Protein AF-A0A1G8R7P5-F1 (afdb_monomer_lite)

Structure (mmCIF, N/CA/C/O backbone):
data_AF-A0A1G8R7P5-F1
#
_entry.id   AF-A0A1G8R7P5-F1
#
loop_
_atom_site.group_PDB
_atom_site.id
_atom_site.type_symbol
_atom_site.label_atom_id
_atom_site.label_alt_id
_atom_site.label_comp_id
_atom_site.label_asym_id
_atom_site.label_entity_id
_atom_site.label_seq_id
_atom_site.pdbx_PDB_ins_code
_atom_site.Cartn_x
_atom_site.Cartn_y
_atom_site.Cartn_z
_atom_site.occupancy
_atom_site.B_iso_or_equiv
_atom_site.auth_seq_id
_atom_site.auth_comp_id
_atom_site.auth_asym_id
_atom_site.auth_atom_id
_atom_site.pdbx_PDB_model_num
ATOM 1 N N . MET A 1 1 ? 8.419 -18.478 -35.080 1.00 43.94 1 MET A N 1
ATOM 2 C CA . MET A 1 1 ? 9.257 -18.254 -33.880 1.00 43.94 1 MET A CA 1
ATOM 3 C C . MET A 1 1 ? 9.118 -16.805 -33.381 1.00 43.94 1 MET A C 1
ATOM 5 O O . MET A 1 1 ? 10.092 -16.079 -33.347 1.00 43.94 1 MET A O 1
ATOM 9 N N . TRP A 1 2 ? 7.896 -16.367 -33.039 1.00 34.97 2 TRP A N 1
ATOM 10 C CA . TRP A 1 2 ? 7.607 -15.015 -32.499 1.00 34.97 2 TRP A CA 1
ATOM 11 C C . TRP A 1 2 ? 6.614 -15.032 -31.320 1.00 34.97 2 TRP A C 1
ATOM 13 O O . TRP A 1 2 ? 6.435 -14.028 -30.645 1.00 34.97 2 TRP A O 1
ATOM 23 N N . ILE A 1 3 ? 5.989 -16.179 -31.036 1.00 50.22 3 ILE A N 1
ATOM 24 C CA . ILE A 1 3 ? 4.919 -16.296 -30.032 1.00 50.22 3 ILE A CA 1
ATOM 25 C C . ILE A 1 3 ? 5.482 -16.512 -28.615 1.00 50.22 3 ILE A C 1
ATOM 27 O O . ILE A 1 3 ? 4.881 -16.089 -27.639 1.00 50.22 3 ILE A O 1
ATOM 31 N N . ILE A 1 4 ? 6.674 -17.097 -28.484 1.00 51.44 4 ILE A N 1
ATOM 32 C CA . ILE A 1 4 ? 7.208 -17.591 -27.201 1.00 51.44 4 ILE A CA 1
ATOM 33 C C . ILE A 1 4 ? 7.641 -16.444 -26.260 1.00 51.44 4 ILE A C 1
ATOM 35 O O . ILE A 1 4 ? 7.527 -16.567 -25.043 1.00 51.44 4 ILE A O 1
ATOM 39 N N . ASN A 1 5 ? 8.065 -15.296 -26.804 1.00 52.28 5 ASN A N 1
ATOM 40 C CA . ASN A 1 5 ? 8.542 -14.159 -26.001 1.00 52.28 5 ASN A CA 1
ATOM 41 C C . ASN A 1 5 ? 7.426 -13.437 -25.223 1.00 52.28 5 ASN A C 1
ATOM 43 O O . ASN A 1 5 ? 7.665 -12.955 -24.119 1.00 52.28 5 ASN A O 1
ATOM 47 N N . LEU A 1 6 ? 6.200 -13.401 -25.756 1.00 50.31 6 LEU A N 1
ATOM 48 C CA . LEU A 1 6 ? 5.052 -12.792 -25.071 1.00 50.31 6 LEU A CA 1
ATOM 49 C C . LEU A 1 6 ? 4.631 -13.603 -23.843 1.00 50.31 6 LEU A C 1
ATOM 51 O O . LEU A 1 6 ? 4.335 -13.031 -22.802 1.00 50.31 6 LEU A O 1
ATOM 55 N N . TYR A 1 7 ? 4.667 -14.931 -23.941 1.00 51.44 7 TYR A N 1
ATOM 56 C CA . TYR A 1 7 ? 4.380 -15.807 -22.810 1.00 51.44 7 TYR A CA 1
ATOM 57 C C . TYR A 1 7 ? 5.490 -15.746 -21.760 1.00 51.44 7 TYR A C 1
ATOM 59 O O . TYR A 1 7 ? 5.197 -15.617 -20.578 1.00 51.44 7 TYR A O 1
ATOM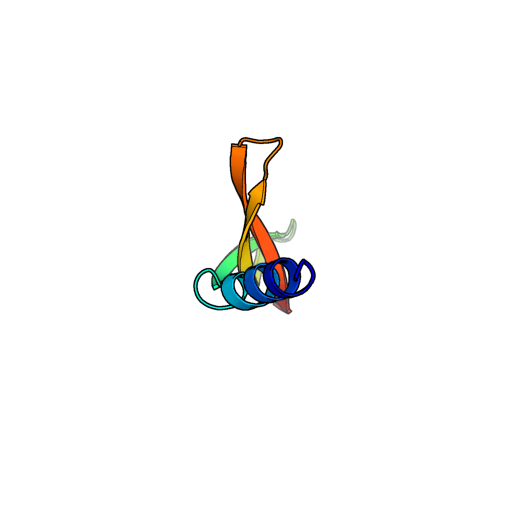 67 N N . PHE A 1 8 ? 6.761 -15.761 -22.172 1.00 43.53 8 PHE A N 1
ATOM 68 C CA . PHE A 1 8 ? 7.886 -15.703 -21.236 1.00 43.53 8 PHE A CA 1
ATOM 69 C C . PHE A 1 8 ? 7.882 -14.414 -20.402 1.00 43.53 8 PHE A C 1
ATOM 71 O O . PHE A 1 8 ? 8.007 -14.485 -19.184 1.00 43.53 8 PHE A O 1
ATOM 78 N N . GLN A 1 9 ? 7.614 -13.258 -21.020 1.00 44.94 9 GLN A N 1
ATOM 79 C CA . GLN A 1 9 ? 7.504 -11.987 -20.298 1.00 44.94 9 GLN A CA 1
ATOM 80 C C . GLN A 1 9 ? 6.302 -11.938 -19.339 1.00 44.94 9 GLN A C 1
ATOM 82 O O . GLN A 1 9 ? 6.384 -11.286 -18.299 1.00 44.94 9 GLN A O 1
ATOM 87 N N . VAL A 1 10 ? 5.214 -12.652 -19.654 1.00 48.09 10 VAL A N 1
ATOM 88 C CA . VAL A 1 10 ? 4.044 -12.806 -18.774 1.00 48.09 10 VAL A CA 1
ATOM 89 C C . VAL A 1 10 ? 4.316 -13.787 -17.627 1.00 48.09 10 VAL A C 1
ATOM 91 O O . VAL A 1 10 ? 3.796 -13.579 -16.544 1.00 48.09 10 VAL A O 1
ATOM 94 N N . TYR A 1 11 ? 5.140 -14.826 -17.793 1.00 50.12 11 TYR A N 1
ATOM 95 C CA . TYR A 1 11 ? 5.443 -15.762 -16.697 1.00 50.12 11 TYR A CA 1
ATOM 96 C C . TYR A 1 11 ? 6.550 -15.254 -15.764 1.00 50.12 11 TYR A C 1
ATOM 98 O O . TYR A 1 11 ? 6.461 -15.439 -14.551 1.00 50.12 11 TYR A O 1
ATOM 106 N N . THR A 1 12 ? 7.563 -14.548 -16.278 1.00 47.44 12 THR A N 1
ATOM 107 C CA . THR A 1 12 ? 8.631 -13.979 -15.437 1.00 47.44 12 THR A CA 1
ATOM 108 C C . THR A 1 12 ? 8.182 -12.760 -14.627 1.00 47.44 12 THR A C 1
ATOM 110 O O . THR A 1 12 ? 8.898 -12.340 -13.721 1.00 47.44 12 THR A O 1
ATOM 113 N N . CYS A 1 13 ? 7.013 -12.176 -14.918 1.00 46.84 13 CYS A N 1
ATOM 114 C CA . CYS A 1 13 ? 6.492 -11.020 -14.185 1.00 46.84 13 CYS A CA 1
ATOM 115 C C . CYS A 1 13 ? 5.622 -11.370 -12.965 1.00 46.84 13 CYS A C 1
ATOM 117 O O . CYS A 1 13 ? 5.124 -10.445 -12.322 1.00 46.84 13 CYS A O 1
ATOM 119 N N . TYR A 1 14 ? 5.417 -12.654 -12.636 1.00 53.00 14 TYR A N 1
ATOM 120 C CA . TYR A 1 14 ? 4.434 -13.027 -11.611 1.00 53.00 14 TYR A CA 1
ATOM 121 C C . TYR A 1 14 ? 4.934 -13.157 -10.165 1.00 53.00 14 TYR A C 1
ATOM 123 O O . TYR A 1 14 ? 4.118 -12.911 -9.286 1.00 53.00 14 TYR A O 1
ATOM 131 N N . ASP A 1 15 ? 6.207 -13.440 -9.853 1.00 55.19 15 ASP A N 1
ATOM 132 C CA . ASP A 1 15 ? 6.472 -14.003 -8.504 1.00 55.19 15 ASP A CA 1
ATOM 133 C C . ASP A 1 15 ? 7.648 -13.470 -7.664 1.00 55.19 15 ASP A C 1
ATOM 135 O O . ASP A 1 15 ? 8.036 -14.098 -6.686 1.00 55.19 15 ASP A O 1
ATOM 139 N N . ILE A 1 16 ? 8.210 -12.286 -7.944 1.00 56.97 16 ILE A N 1
ATOM 140 C CA . ILE A 1 16 ? 9.293 -11.734 -7.080 1.00 5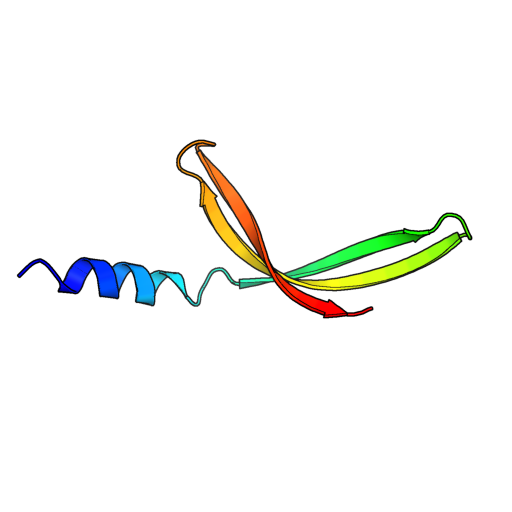6.97 16 ILE A CA 1
ATOM 141 C C . ILE A 1 16 ? 9.074 -10.266 -6.661 1.00 56.97 16 ILE A C 1
ATOM 143 O O . ILE A 1 16 ? 9.943 -9.637 -6.066 1.00 56.97 16 ILE A O 1
ATOM 147 N N . GLY A 1 17 ? 7.894 -9.701 -6.944 1.00 74.12 17 GLY A N 1
ATOM 148 C CA . GLY A 1 17 ? 7.578 -8.284 -6.692 1.00 74.12 17 GLY A CA 1
ATOM 149 C C . GLY A 1 17 ? 6.328 -8.027 -5.850 1.00 74.12 17 GLY A C 1
ATOM 150 O O . GLY A 1 17 ? 5.864 -6.887 -5.802 1.00 74.12 17 GLY A O 1
ATOM 151 N N . MET A 1 18 ? 5.756 -9.066 -5.236 1.00 87.69 18 MET A N 1
ATOM 152 C CA . MET A 1 18 ? 4.542 -8.986 -4.419 1.00 87.69 18 MET A CA 1
ATOM 153 C C . MET A 1 18 ? 4.898 -8.664 -2.968 1.00 87.69 18 MET A C 1
ATOM 155 O O . MET A 1 18 ? 5.794 -9.273 -2.390 1.00 87.69 18 MET A O 1
ATOM 159 N N . TYR A 1 19 ? 4.179 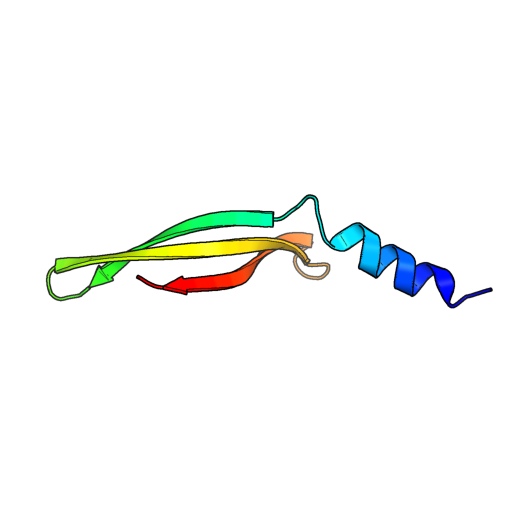-7.736 -2.348 1.00 88.56 19 TYR A N 1
ATOM 160 C CA . TYR A 1 19 ? 4.356 -7.394 -0.942 1.00 88.56 19 TYR A CA 1
ATOM 161 C C . TYR A 1 19 ? 3.026 -7.026 -0.289 1.00 88.56 19 TYR A C 1
ATOM 163 O O . TYR A 1 19 ? 2.082 -6.555 -0.929 1.00 88.56 19 TYR A O 1
ATOM 171 N N . LEU A 1 20 ? 2.958 -7.229 1.025 1.00 89.38 20 LEU A N 1
ATOM 172 C CA . LEU A 1 20 ? 1.827 -6.780 1.824 1.00 89.38 20 LEU A CA 1
ATOM 173 C C . LEU A 1 20 ? 2.040 -5.327 2.245 1.00 89.38 20 LEU A C 1
ATOM 175 O O . LEU A 1 20 ? 3.069 -4.980 2.823 1.00 89.38 20 LEU A O 1
ATOM 179 N N . ARG A 1 21 ? 1.038 -4.480 2.004 1.00 89.69 21 ARG A N 1
ATOM 180 C CA . ARG A 1 21 ? 0.994 -3.111 2.524 1.00 89.69 21 ARG A CA 1
ATOM 181 C C . ARG A 1 21 ? -0.149 -2.949 3.512 1.00 89.69 21 ARG A C 1
ATOM 183 O O . ARG A 1 21 ? -1.253 -3.455 3.306 1.00 89.69 21 ARG A O 1
ATOM 190 N N . LYS A 1 22 ? 0.124 -2.207 4.581 1.00 92.00 22 LYS A N 1
ATOM 191 C CA . LYS A 1 22 ? -0.849 -1.863 5.616 1.00 92.00 22 LYS A CA 1
ATOM 192 C C . LYS A 1 22 ? -1.210 -0.391 5.481 1.00 92.00 22 LYS A C 1
ATOM 194 O O . LY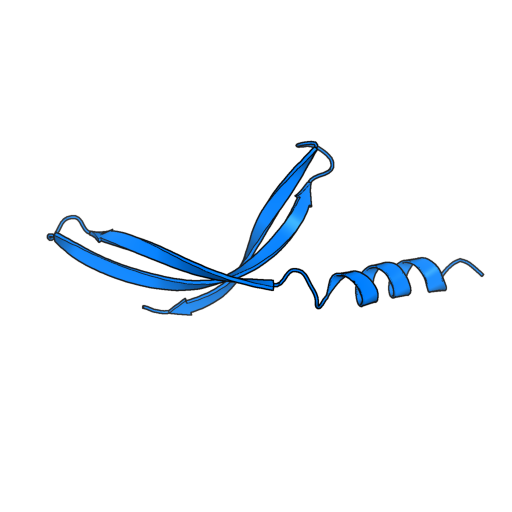S A 1 22 ? -0.331 0.461 5.563 1.00 92.00 22 LYS A O 1
ATOM 199 N N . VAL A 1 23 ? -2.491 -0.095 5.284 1.00 90.88 23 VAL A N 1
ATOM 200 C CA . VAL A 1 23 ? -2.994 1.279 5.151 1.00 90.88 23 VAL A CA 1
ATOM 201 C C . VAL A 1 23 ? -3.933 1.566 6.308 1.00 90.88 23 VAL A C 1
ATOM 203 O O . VAL A 1 23 ? -4.882 0.820 6.530 1.00 90.88 23 VAL A O 1
ATOM 206 N N . LYS A 1 24 ? -3.679 2.647 7.044 1.00 91.75 24 LYS A N 1
ATOM 207 C CA . LYS A 1 24 ? -4.559 3.107 8.119 1.00 91.75 24 LYS A CA 1
ATOM 208 C C . LYS A 1 24 ? -5.385 4.284 7.622 1.00 91.75 24 LYS A C 1
ATOM 210 O O . LYS A 1 24 ? -4.845 5.200 7.007 1.00 91.75 24 LYS A O 1
ATOM 215 N N . ARG A 1 25 ? -6.683 4.260 7.901 1.00 89.25 25 ARG A N 1
ATOM 216 C CA . ARG A 1 25 ? -7.600 5.371 7.658 1.00 89.25 25 ARG A CA 1
ATOM 217 C C . ARG A 1 25 ? -8.265 5.752 8.971 1.00 89.25 25 ARG A C 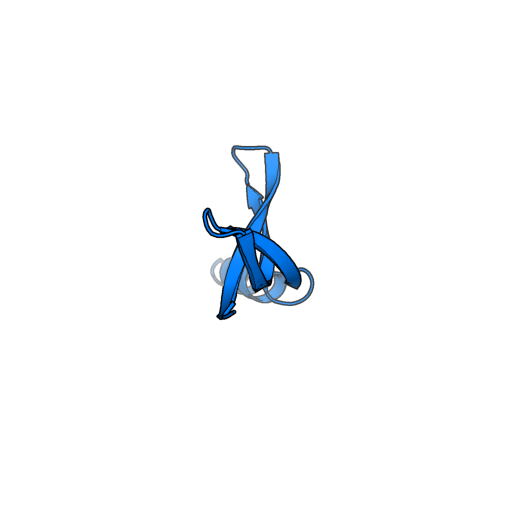1
ATOM 219 O O . ARG A 1 25 ? -8.857 4.897 9.625 1.00 89.25 25 ARG A O 1
ATOM 226 N N . THR A 1 26 ? -8.225 7.035 9.297 1.00 92.19 26 THR A N 1
ATOM 227 C CA . THR A 1 26 ? -9.003 7.602 10.400 1.00 92.19 26 THR A CA 1
ATOM 228 C C . THR A 1 26 ? -10.324 8.124 9.848 1.00 92.19 26 THR A C 1
ATOM 230 O O . THR A 1 26 ? -10.342 8.897 8.887 1.00 92.19 26 THR A O 1
ATOM 233 N N . ASN A 1 27 ? -11.436 7.657 10.407 1.00 87.38 27 ASN A N 1
ATOM 234 C CA . ASN A 1 27 ? -12.773 8.133 10.074 1.00 87.38 27 ASN A CA 1
ATOM 235 C C . ASN A 1 27 ? -13.095 9.426 10.845 1.00 87.38 27 ASN A C 1
ATOM 237 O O . ASN A 1 27 ? -12.428 9.778 11.817 1.00 87.38 27 ASN A O 1
ATOM 241 N N . LYS A 1 28 ? -14.143 10.141 10.417 1.00 89.50 28 LYS A N 1
ATOM 242 C CA . LYS A 1 28 ? -14.571 11.410 11.039 1.00 89.50 28 LYS A CA 1
ATOM 243 C C . LYS A 1 28 ? -15.014 11.242 12.501 1.00 89.50 28 LYS A C 1
ATOM 245 O O . LYS A 1 28 ? -14.927 12.188 13.271 1.00 89.50 28 LYS A O 1
ATOM 250 N N . ASP A 1 29 ? -15.469 10.048 12.865 1.00 86.81 29 ASP A N 1
ATOM 251 C CA . ASP A 1 29 ? -15.882 9.658 14.218 1.00 86.81 29 ASP A CA 1
ATOM 252 C C . ASP A 1 29 ? -14.701 9.297 15.144 1.00 86.81 29 ASP A C 1
ATOM 254 O O . ASP A 1 29 ? -14.912 8.936 16.296 1.00 86.81 29 ASP A O 1
ATOM 258 N N . GLY A 1 30 ? -13.458 9.382 14.655 1.00 87.62 30 GLY A N 1
ATOM 259 C CA . GLY A 1 30 ? -12.253 9.035 15.410 1.00 87.62 30 GLY A CA 1
ATOM 260 C C . GLY A 1 30 ? -11.901 7.545 15.390 1.00 87.62 30 GLY A C 1
ATOM 261 O O . GLY A 1 30 ? -10.827 7.171 15.863 1.00 87.62 30 GLY A O 1
ATOM 262 N N . SER A 1 31 ? -12.739 6.686 14.798 1.00 87.75 31 SER A N 1
ATOM 263 C CA . SER A 1 31 ? -12.406 5.272 14.616 1.00 87.75 31 SER A CA 1
ATOM 264 C C . SER A 1 31 ? -11.266 5.100 13.603 1.00 87.75 31 SER A C 1
ATOM 266 O O . SER A 1 31 ? -11.183 5.805 12.591 1.00 87.75 31 SER A O 1
ATOM 268 N N . GLN A 1 32 ? -10.367 4.149 13.868 1.00 89.75 32 GLN A N 1
ATOM 269 C CA . GLN A 1 32 ? -9.273 3.799 12.961 1.00 89.75 32 GLN A CA 1
ATOM 270 C C . GLN A 1 32 ? -9.562 2.463 12.285 1.00 89.75 32 GLN A C 1
ATOM 272 O O . GLN A 1 32 ? -9.759 1.450 12.950 1.00 89.75 32 GLN A O 1
ATOM 277 N N . VAL A 1 33 ? -9.538 2.456 10.954 1.00 88.81 33 VAL A N 1
ATOM 278 C CA . VAL A 1 33 ? -9.680 1.246 10.143 1.00 88.81 33 VAL A CA 1
ATOM 279 C C . VAL A 1 33 ? -8.344 0.940 9.485 1.00 88.81 33 VAL A C 1
ATOM 281 O O . VAL A 1 33 ? -7.745 1.808 8.845 1.00 88.81 33 VAL A O 1
ATOM 284 N N . THR A 1 34 ? -7.875 -0.295 9.637 1.00 90.44 34 THR A N 1
ATOM 285 C CA . THR A 1 34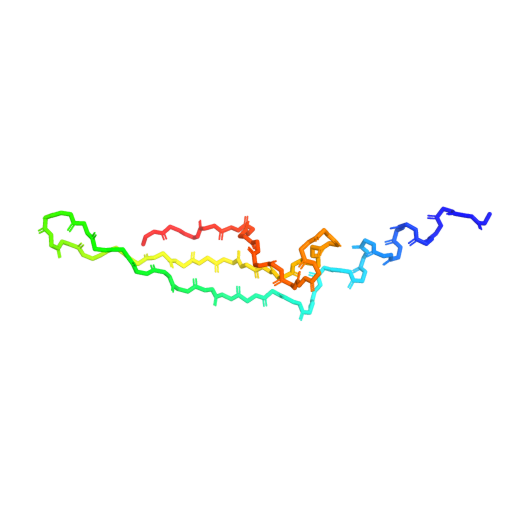 ? -6.642 -0.766 9.004 1.00 90.44 34 THR A CA 1
ATOM 286 C C . THR A 1 34 ? -7.000 -1.716 7.876 1.00 90.44 34 THR A C 1
ATOM 288 O O . THR A 1 34 ? -7.787 -2.622 8.068 1.00 90.44 34 THR A O 1
ATOM 291 N N . TYR A 1 35 ? -6.410 -1.522 6.704 1.00 89.50 35 TYR A N 1
ATOM 292 C CA . TYR A 1 35 ? -6.567 -2.416 5.565 1.00 89.50 35 TYR A CA 1
ATOM 293 C C . TYR A 1 35 ? -5.251 -3.134 5.306 1.00 89.50 35 TYR A C 1
ATOM 295 O O . TYR A 1 35 ? -4.194 -2.494 5.245 1.00 89.50 35 TYR A O 1
ATOM 303 N N . LEU A 1 36 ? -5.321 -4.451 5.120 1.00 91.19 36 LEU A N 1
ATOM 304 C CA . LEU A 1 36 ? -4.205 -5.250 4.627 1.00 91.19 36 LEU A CA 1
ATOM 305 C C . LEU A 1 36 ? -4.407 -5.518 3.136 1.00 91.19 36 LEU A C 1
ATOM 307 O O . LEU A 1 36 ? -5.474 -5.966 2.715 1.00 91.19 36 LEU A O 1
ATOM 311 N N . GLN A 1 37 ? -3.397 -5.213 2.327 1.00 92.25 37 GLN A N 1
ATOM 312 C CA . GLN A 1 37 ? -3.490 -5.295 0.871 1.00 92.25 37 GLN A CA 1
ATOM 313 C C . GLN A 1 37 ? -2.284 -6.025 0.293 1.00 92.25 37 GLN A C 1
ATOM 315 O O . GLN A 1 37 ? -1.152 -5.730 0.671 1.00 92.25 37 GLN A O 1
ATOM 320 N N . LEU A 1 38 ? -2.536 -6.932 -0.649 1.00 91.44 38 LEU A N 1
ATOM 321 C CA . LEU A 1 38 ? -1.507 -7.508 -1.505 1.00 91.44 38 LEU A CA 1
ATOM 322 C C . LEU A 1 38 ? -1.287 -6.568 -2.686 1.00 91.44 38 LEU A C 1
ATOM 324 O O . LEU A 1 38 ? -2.227 -6.254 -3.426 1.00 91.44 38 LEU A O 1
ATOM 328 N N . ALA A 1 39 ? -0.058 -6.101 -2.845 1.00 91.44 39 ALA A N 1
ATOM 329 C CA . ALA A 1 39 ? 0.326 -5.191 -3.907 1.00 91.44 39 ALA A CA 1
ATOM 330 C C . ALA A 1 39 ? 1.572 -5.696 -4.630 1.00 91.44 39 ALA A C 1
ATOM 332 O O . ALA A 1 39 ? 2.361 -6.451 -4.069 1.00 91.44 39 ALA A O 1
ATOM 333 N N . HIS A 1 40 ? 1.758 -5.234 -5.859 1.00 89.19 40 HIS A N 1
ATOM 334 C CA . HIS A 1 40 ? 3.005 -5.392 -6.593 1.00 89.19 40 HIS A CA 1
ATOM 335 C C . HIS A 1 40 ? 3.373 -4.110 -7.307 1.00 89.19 40 HIS A C 1
ATOM 337 O O . HIS A 1 40 ? 2.517 -3.263 -7.565 1.00 89.19 40 HIS A O 1
ATOM 343 N N . ASN A 1 41 ? 4.649 -3.978 -7.635 1.00 86.81 41 ASN A N 1
ATOM 344 C CA . ASN A 1 41 ? 5.119 -2.870 -8.444 1.00 86.81 41 ASN A CA 1
ATOM 345 C C . ASN A 1 41 ? 5.090 -3.257 -9.925 1.00 86.81 41 ASN A C 1
ATOM 347 O O . ASN A 1 41 ? 5.673 -4.265 -10.319 1.00 86.81 41 ASN A O 1
ATOM 351 N N . GLU A 1 42 ? 4.425 -2.442 -10.740 1.00 85.50 42 GLU A N 1
ATOM 352 C CA . GLU A 1 42 ? 4.473 -2.507 -12.202 1.00 85.50 42 GLU A CA 1
ATOM 353 C C . GLU A 1 42 ? 5.280 -1.316 -12.739 1.00 85.50 42 GLU A C 1
ATOM 355 O O . GLU A 1 42 ? 5.226 -0.214 -12.192 1.00 85.50 42 GLU A O 1
ATOM 360 N N . TRP A 1 43 ? 6.079 -1.523 -13.786 1.00 84.12 43 TRP A N 1
ATOM 361 C CA . TRP A 1 43 ? 6.812 -0.430 -14.424 1.00 84.12 43 TRP A CA 1
ATOM 362 C C . TRP A 1 43 ? 5.847 0.441 -15.235 1.00 84.12 43 TRP A C 1
ATOM 364 O O . TRP A 1 43 ? 5.202 -0.061 -16.155 1.00 84.12 43 TRP A O 1
ATOM 374 N N . ASP A 1 44 ? 5.760 1.737 -14.921 1.00 84.88 44 ASP A N 1
ATOM 375 C CA . ASP A 1 44 ? 4.998 2.698 -15.720 1.00 84.88 44 ASP A CA 1
ATOM 376 C C . ASP A 1 44 ? 5.927 3.337 -16.774 1.00 84.88 44 ASP A C 1
ATOM 378 O O . ASP A 1 44 ? 6.780 4.161 -16.423 1.00 84.88 44 ASP A O 1
ATOM 382 N N . PRO A 1 45 ? 5.790 3.003 -18.073 1.00 83.88 45 PRO A N 1
ATOM 383 C CA . PRO A 1 45 ? 6.671 3.525 -19.118 1.00 83.88 45 PRO A CA 1
ATOM 384 C C . PRO A 1 45 ? 6.465 5.022 -19.385 1.00 83.88 45 PRO A C 1
ATOM 386 O O . PRO A 1 45 ? 7.376 5.681 -19.888 1.00 83.88 45 PRO A O 1
ATOM 389 N N . LYS A 1 46 ? 5.289 5.572 -19.052 1.00 90.06 46 LYS A N 1
ATOM 390 C CA . LYS A 1 46 ? 4.968 6.990 -19.245 1.00 90.06 46 LYS A CA 1
ATOM 391 C C . LYS A 1 46 ? 5.532 7.825 -18.104 1.00 90.06 46 LYS A C 1
ATOM 393 O O . LYS A 1 46 ? 6.096 8.890 -18.343 1.00 90.06 46 LYS A O 1
ATOM 398 N N . ALA A 1 47 ? 5.386 7.334 -16.879 1.00 86.44 47 ALA A N 1
ATOM 399 C CA . ALA A 1 47 ? 5.869 8.017 -15.687 1.00 86.44 47 ALA A CA 1
ATOM 400 C C . ALA A 1 47 ? 7.355 7.728 -15.384 1.00 86.44 47 ALA A C 1
ATOM 402 O O . ALA A 1 47 ? 7.976 8.465 -14.623 1.00 86.44 47 ALA A O 1
ATOM 403 N N . LYS A 1 48 ? 7.936 6.699 -16.023 1.00 88.69 48 LYS A N 1
ATOM 404 C CA . LYS A 1 48 ? 9.331 6.242 -15.882 1.00 88.69 48 LYS A CA 1
ATOM 405 C C . LYS A 1 48 ? 9.718 5.860 -14.448 1.00 88.69 48 LYS A C 1
ATOM 407 O O . LYS A 1 48 ? 10.861 6.051 -14.038 1.00 88.69 48 LYS A O 1
ATOM 412 N N . TYR A 1 49 ? 8.775 5.311 -13.687 1.00 86.06 49 TYR A N 1
ATOM 413 C CA . TYR A 1 49 ? 9.029 4.764 -12.355 1.00 86.06 49 TYR A CA 1
ATOM 414 C C . TYR A 1 49 ? 8.163 3.530 -12.082 1.00 86.06 49 TYR A C 1
ATOM 416 O O . TYR A 1 49 ? 7.168 3.275 -12.762 1.00 86.06 49 TYR A O 1
ATOM 424 N N . ALA A 1 50 ? 8.544 2.759 -11.063 1.00 84.31 50 ALA A N 1
ATOM 425 C CA . ALA A 1 50 ? 7.779 1.611 -10.593 1.00 84.31 50 ALA A CA 1
ATOM 426 C C . ALA A 1 50 ? 6.569 2.074 -9.765 1.00 84.31 50 ALA A C 1
ATOM 428 O O . ALA A 1 50 ? 6.723 2.764 -8.756 1.00 84.31 50 ALA A O 1
ATOM 429 N N . LYS A 1 51 ? 5.361 1.707 -10.191 1.00 86.94 51 LYS A N 1
ATOM 430 C CA . LYS A 1 51 ? 4.101 2.102 -9.564 1.00 86.94 51 LYS A CA 1
ATOM 431 C C . LYS A 1 51 ? 3.482 0.927 -8.818 1.00 86.94 51 LYS A C 1
ATOM 433 O O . LYS A 1 51 ? 3.302 -0.152 -9.373 1.00 86.94 51 LYS A O 1
ATOM 438 N N . ALA A 1 52 ? 3.107 1.164 -7.564 1.00 88.31 52 ALA A N 1
ATOM 439 C CA . ALA A 1 52 ? 2.423 0.174 -6.746 1.00 88.31 52 ALA A CA 1
ATOM 440 C C . ALA A 1 52 ? 0.968 -0.012 -7.201 1.00 88.31 52 ALA A C 1
ATOM 442 O O . ALA A 1 52 ? 0.172 0.933 -7.181 1.00 88.31 52 ALA A O 1
ATOM 443 N N . LYS A 1 53 ? 0.602 -1.250 -7.524 1.00 88.75 53 LYS A N 1
ATOM 444 C CA . LYS A 1 53 ? -0.748 -1.679 -7.877 1.00 88.75 53 LYS A CA 1
ATOM 445 C C . LYS A 1 53 ? -1.272 -2.673 -6.855 1.00 88.75 53 LYS A C 1
ATOM 447 O O . LYS A 1 53 ? -0.594 -3.629 -6.493 1.00 88.75 53 LYS A O 1
ATOM 452 N N . VAL A 1 54 ? -2.491 -2.432 -6.378 1.00 90.38 54 VAL A N 1
ATOM 453 C CA . VAL A 1 54 ? -3.180 -3.350 -5.464 1.00 90.38 54 VAL A CA 1
ATOM 454 C C . VAL A 1 54 ? -3.828 -4.453 -6.276 1.00 90.38 54 VAL A C 1
ATOM 456 O O . VAL A 1 54 ? -4.607 -4.169 -7.181 1.00 90.38 54 VAL A O 1
ATOM 459 N N . ILE A 1 55 ? -3.527 -5.693 -5.915 1.00 90.56 55 ILE A N 1
ATOM 460 C CA . ILE A 1 55 ? -4.131 -6.889 -6.507 1.00 90.56 55 ILE A CA 1
ATOM 461 C C . ILE A 1 55 ? -5.348 -7.293 -5.699 1.00 90.56 55 ILE A C 1
ATOM 463 O O . ILE A 1 55 ? -6.402 -7.585 -6.254 1.00 90.56 55 ILE A O 1
ATOM 467 N N . TYR A 1 56 ? -5.201 -7.294 -4.374 1.00 89.81 56 TYR A N 1
ATOM 468 C CA . TYR A 1 56 ? -6.248 -7.751 -3.482 1.00 89.81 56 TYR A CA 1
ATOM 469 C C . TYR A 1 56 ? -6.257 -6.975 -2.171 1.00 89.81 56 TYR A C 1
ATOM 471 O O . TYR A 1 56 ? -5.211 -6.595 -1.638 1.00 89.81 56 TYR A O 1
ATOM 479 N N . SER A 1 57 ? -7.456 -6.757 -1.639 1.00 89.75 57 SER A N 1
ATOM 480 C CA . SER A 1 57 ? -7.674 -6.148 -0.332 1.00 89.75 57 SER A CA 1
ATOM 481 C C . SER A 1 57 ? -8.326 -7.180 0.577 1.00 89.75 57 SER A C 1
ATOM 483 O O . SER A 1 57 ? -9.451 -7.594 0.319 1.00 89.75 57 SER A O 1
ATOM 485 N N . PHE A 1 58 ? -7.638 -7.569 1.651 1.00 88.12 58 PHE A N 1
ATOM 486 C CA . PHE A 1 58 ? -8.097 -8.618 2.571 1.00 88.12 58 PHE A CA 1
ATOM 487 C C . PHE A 1 58 ? -9.251 -8.185 3.483 1.00 88.12 58 PHE A C 1
ATOM 489 O O . PHE A 1 58 ? -9.827 -9.017 4.173 1.00 88.12 58 PHE A O 1
ATOM 496 N N . GLY A 1 59 ? -9.611 -6.901 3.470 1.00 84.31 59 GLY A N 1
ATOM 497 C CA . GLY A 1 59 ? -10.668 -6.348 4.313 1.00 84.31 59 GLY A CA 1
ATOM 498 C C . GLY A 1 59 ? -10.118 -5.467 5.430 1.00 84.31 59 GLY A C 1
ATOM 499 O O . GLY A 1 59 ? -9.018 -4.921 5.299 1.00 84.31 59 GLY A O 1
ATOM 500 N N . ARG A 1 60 ? -10.949 -5.275 6.458 1.00 81.69 60 ARG A N 1
ATOM 501 C CA . ARG A 1 60 ? -10.701 -4.438 7.642 1.00 81.69 60 ARG A CA 1
ATOM 502 C C . ARG A 1 60 ? -10.192 -5.278 8.803 1.00 81.69 60 ARG A C 1
ATOM 504 O O . ARG A 1 60 ? -10.665 -6.430 8.899 1.00 81.69 60 ARG A O 1
#

Sequence (60 aa):
MWIINLYFQVYTCYDIGMYLRKVKRTNKDGSQVTYLQLAHNEWDPKAKYAKAKVIYSFGR

Organism: NCBI:txid549003

Foldseek 3Di:
DPPVVVVVVVVVPPPDFKDWDWDWDQDPVRDIDIKIFIWGWDQDPVVRDTDIDTPDIPGD

Secondary structure (DSSP, 8-state):
--SHHHHHHHHTTSSSSEEEEEEEEE-TTS-EEEEEEEEEEEEETTTTEEEEEEEEE---

pLDDT: mean 77.64, std 17.82, range [34.97, 92.25]

Radius of gyration: 16.71 Å; chains: 1; bounding box: 25×30×49 Å